Protein AF-A0A7S1WHV5-F1 (afdb_monomer_lite)

Secondary structure (DSSP, 8-state):
---GGG--HHHHHHHHHHTT--GGG-EEEEEE----HHHHHHHHHHHHHHHTT-SEEEEEE--SSS-TT--PPPPGGGPBTTBTT--HHHHHHHHHHHHHHHHTTSSSEEEES--

Foldseek 3Di:
DEELVNVCLLVVLVVVVVVVDPQQVDEAEYEDALQFAPVLLVSV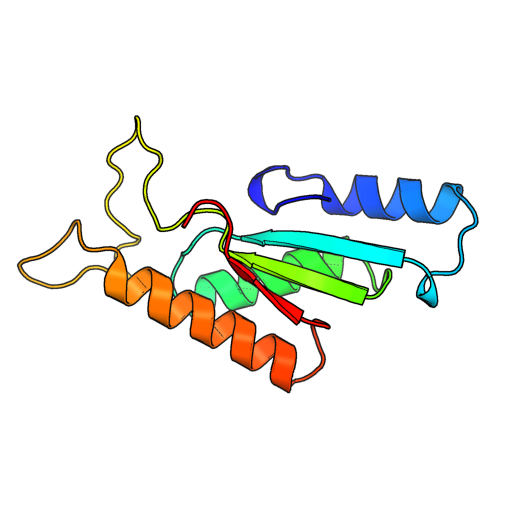VVSLVSNPPGHAYEYAHAELDDDPPDQDFHDPVQADVVGRNDSPSSNVRNVVNQVVCCVVVVHVYYYYHHD

pLDDT: mean 94.12, std 6.85, range [64.44, 98.81]

Organism: Alexandrium catenella (NCBI:txid2925)

InterPro domains:
  IPR023210 NADP-dependent oxidoreductase domain [PF00248] (1-115)
  IPR036812 NAD(P)-dependent oxidoreductase domain superfamily [G3DSA:3.20.20.100] (1-115)
  IPR036812 NAD(P)-dependent oxidoreductase domain superfamily [SSF51430] (1-115)

Sequence (115 aa):
DTAVNYRNHRAVAEACRSANVPPRELVITTKVWPYGQQAVFDAVVAALEELDGLGQVVVLLHWPGALPDQKPAPPAECRLEGRPNDWRRCRAESFLALLALRDAGAIAACGVSNF

Radius of gyration: 14.99 Å; chains: 1; bounding box: 33×23×44 Å

Structure (mmCIF, N/CA/C/O backbone):
data_AF-A0A7S1WHV5-F1
#
_entry.id   AF-A0A7S1WHV5-F1
#
loop_
_atom_site.group_PDB
_atom_site.id
_atom_site.type_symbol
_atom_site.label_atom_id
_atom_site.label_alt_id
_atom_site.label_comp_id
_atom_site.label_asym_id
_atom_site.label_entity_id
_atom_site.label_seq_id
_atom_site.pdbx_PDB_ins_code
_atom_site.Cartn_x
_atom_site.Cartn_y
_atom_site.Cartn_z
_atom_site.occupancy
_atom_site.B_iso_or_equiv
_atom_site.auth_seq_id
_atom_site.auth_comp_id
_atom_site.auth_asym_id
_atom_site.auth_atom_id
_atom_site.pdbx_PDB_model_num
ATOM 1 N N . ASP A 1 1 ? -12.569 1.115 2.633 1.00 96.81 1 ASP A N 1
ATOM 2 C CA . ASP A 1 1 ? -11.686 0.872 1.476 1.00 96.81 1 ASP A CA 1
ATOM 3 C C . ASP A 1 1 ? -11.071 2.201 1.039 1.00 96.81 1 ASP A C 1
ATOM 5 O O . ASP A 1 1 ? -11.785 3.195 1.013 1.00 96.81 1 ASP A O 1
ATOM 9 N N . THR A 1 2 ? -9.764 2.240 0.779 1.00 98.38 2 THR A N 1
ATOM 10 C CA . THR A 1 2 ? -9.012 3.424 0.320 1.00 98.38 2 THR A CA 1
ATOM 11 C C . THR A 1 2 ? -7.917 3.017 -0.693 1.00 98.38 2 THR A C 1
ATOM 13 O O . THR A 1 2 ? -7.864 1.864 -1.130 1.00 98.38 2 THR A O 1
ATOM 16 N N . ALA A 1 3 ? -7.075 3.948 -1.143 1.00 98.44 3 ALA A N 1
ATOM 17 C CA . ALA A 1 3 ? -5.921 3.727 -2.011 1.00 98.44 3 ALA A CA 1
ATOM 18 C C . ALA A 1 3 ? -4.914 4.875 -1.875 1.00 98.44 3 ALA A C 1
ATOM 20 O O . ALA A 1 3 ? -5.320 6.016 -1.675 1.00 98.44 3 ALA A O 1
ATOM 21 N N . VAL A 1 4 ? -3.614 4.609 -2.074 1.00 97.94 4 VAL A N 1
ATOM 22 C CA . VAL A 1 4 ? -2.542 5.638 -2.081 1.00 97.94 4 VAL A CA 1
ATOM 23 C C . VAL A 1 4 ? -2.912 6.808 -2.997 1.00 97.94 4 VAL A C 1
ATOM 25 O O . VAL A 1 4 ? -2.741 7.974 -2.652 1.00 97.94 4 VAL A O 1
ATOM 28 N N . ASN A 1 5 ? -3.523 6.506 -4.144 1.00 95.75 5 ASN A N 1
ATOM 29 C CA . ASN A 1 5 ? -3.907 7.522 -5.118 1.00 95.75 5 ASN A CA 1
ATOM 30 C C . ASN A 1 5 ? -5.091 8.409 -4.681 1.00 95.75 5 ASN A C 1
ATOM 32 O O . ASN A 1 5 ? -5.323 9.441 -5.300 1.00 95.75 5 ASN A O 1
ATOM 36 N N . TYR A 1 6 ? -5.843 8.027 -3.643 1.00 98.00 6 TYR A N 1
ATOM 37 C CA . TYR A 1 6 ? -6.960 8.823 -3.118 1.00 98.00 6 TYR A CA 1
ATOM 38 C C . TYR A 1 6 ? -6.496 9.913 -2.151 1.00 98.00 6 TYR A C 1
ATOM 40 O O . TYR A 1 6 ? -7.255 10.844 -1.896 1.00 98.00 6 TYR A O 1
ATOM 48 N N . ARG A 1 7 ? -5.258 9.815 -1.636 1.00 97.88 7 ARG A N 1
ATOM 49 C CA . ARG A 1 7 ? -4.632 10.814 -0.751 1.00 97.88 7 ARG A CA 1
ATOM 50 C C . ARG A 1 7 ? -5.502 11.168 0.461 1.00 97.88 7 ARG A C 1
ATOM 52 O O . ARG A 1 7 ? -5.640 12.336 0.813 1.00 97.88 7 ARG A O 1
ATOM 59 N N . ASN A 1 8 ? -6.142 10.162 1.058 1.00 98.25 8 ASN A N 1
ATOM 60 C CA . ASN A 1 8 ? -7.137 10.370 2.109 1.00 98.25 8 ASN A CA 1
ATOM 61 C C . ASN A 1 8 ? -7.006 9.420 3.312 1.00 98.25 8 ASN A C 1
ATOM 63 O O . ASN A 1 8 ? -7.931 9.371 4.121 1.00 98.25 8 ASN A O 1
ATOM 67 N N . HIS A 1 9 ? -5.894 8.693 3.483 1.00 98.44 9 HIS A N 1
ATOM 68 C CA . HIS A 1 9 ? -5.710 7.760 4.609 1.00 98.44 9 HIS A CA 1
ATOM 69 C C . HIS A 1 9 ? -5.871 8.437 5.966 1.00 98.44 9 HIS A C 1
ATOM 71 O O . HIS A 1 9 ? -6.589 7.909 6.807 1.00 98.44 9 HIS A O 1
ATOM 77 N N . ARG A 1 10 ? -5.311 9.643 6.143 1.00 98.31 10 ARG A N 1
ATOM 78 C CA . ARG A 1 10 ? -5.481 10.435 7.376 1.00 98.31 10 ARG A CA 1
ATOM 79 C C . ARG A 1 10 ? -6.951 10.741 7.678 1.00 98.31 10 ARG A C 1
ATOM 81 O O . ARG A 1 10 ? -7.391 10.576 8.811 1.00 98.31 10 ARG A O 1
ATOM 88 N N . ALA A 1 11 ? -7.720 11.133 6.660 1.00 98.00 11 ALA A N 1
ATOM 89 C CA . ALA A 1 11 ? -9.147 11.423 6.806 1.00 98.00 11 ALA A CA 1
ATOM 90 C C . ALA A 1 11 ? -9.960 10.153 7.116 1.00 98.00 11 ALA A C 1
ATOM 92 O O . ALA A 1 11 ? -10.873 10.182 7.937 1.00 98.00 11 ALA A O 1
ATOM 93 N N . VAL A 1 12 ? -9.605 9.020 6.498 1.00 96.94 12 VAL A N 1
ATOM 94 C CA . VAL A 1 12 ? -10.193 7.711 6.825 1.00 96.94 12 VAL A CA 1
ATOM 95 C C . VAL A 1 12 ? -9.883 7.328 8.274 1.00 96.94 12 VAL A C 1
ATOM 97 O O . VAL A 1 12 ? -10.788 6.906 8.991 1.00 96.94 12 VAL A O 1
ATOM 100 N N . ALA A 1 13 ? -8.640 7.512 8.728 1.00 95.94 13 ALA A N 1
ATOM 101 C CA . ALA A 1 13 ? -8.235 7.206 10.096 1.00 95.94 13 ALA A CA 1
ATOM 102 C C . ALA A 1 13 ? -9.004 8.052 11.123 1.00 95.94 13 ALA A C 1
ATOM 104 O O . ALA A 1 13 ? -9.520 7.518 12.106 1.00 95.94 13 ALA A O 1
ATOM 105 N N . GLU A 1 14 ? -9.139 9.355 10.873 1.00 95.62 14 GLU A N 1
ATOM 106 C CA . GLU A 1 14 ? -9.929 10.267 11.705 1.00 95.62 14 GLU A CA 1
ATOM 107 C C . GLU A 1 14 ? -11.406 9.851 11.776 1.00 95.62 14 GLU A C 1
ATOM 109 O O . GLU A 1 14 ? -11.964 9.736 12.870 1.00 95.62 14 GLU A O 1
ATOM 114 N N . ALA A 1 15 ? -12.023 9.539 10.632 1.00 95.12 15 ALA A N 1
ATOM 115 C CA . ALA A 1 15 ? -13.415 9.097 10.572 1.00 95.12 15 ALA A CA 1
ATOM 116 C C . ALA A 1 15 ? -13.649 7.769 11.313 1.00 95.12 15 ALA A C 1
ATOM 118 O O . ALA A 1 15 ? -14.648 7.603 12.010 1.00 95.12 15 ALA A O 1
ATOM 119 N N . CYS A 1 16 ? -12.726 6.813 11.208 1.00 94.00 16 CYS A N 1
ATOM 120 C CA . CYS A 1 16 ? -12.837 5.556 11.942 1.00 94.00 16 CYS A CA 1
ATOM 121 C C . CYS A 1 16 ? -12.713 5.749 13.460 1.00 94.00 16 CYS A C 1
ATOM 123 O O . CYS A 1 16 ? -13.406 5.068 14.215 1.00 94.00 16 CYS A O 1
ATOM 125 N N . ARG A 1 17 ? -11.871 6.682 13.922 1.00 92.38 17 ARG A N 1
ATOM 126 C CA . ARG A 1 17 ? -11.737 6.991 15.356 1.00 92.38 17 ARG A CA 1
ATOM 127 C C . ARG A 1 17 ? -12.977 7.671 15.919 1.00 92.38 17 ARG A C 1
ATOM 129 O O . ARG A 1 17 ? -13.395 7.340 17.025 1.00 92.38 17 ARG A O 1
ATOM 136 N N . SER A 1 18 ? -13.590 8.579 15.162 1.00 94.69 18 SER A N 1
ATOM 137 C CA . SER A 1 18 ? -14.819 9.252 15.596 1.00 94.69 18 SER A CA 1
ATOM 138 C C . SER A 1 18 ? -16.032 8.315 15.634 1.00 94.69 18 SER A C 1
ATOM 140 O O . SER A 1 18 ? -16.951 8.542 16.418 1.00 94.69 18 SER A O 1
ATOM 142 N N . ALA A 1 19 ? -16.013 7.222 14.863 1.00 91.88 19 ALA A N 1
ATOM 143 C CA . ALA A 1 19 ? -17.067 6.208 14.852 1.00 91.88 19 ALA A CA 1
ATOM 144 C C . ALA A 1 19 ? -17.117 5.314 16.113 1.00 91.88 19 ALA A C 1
ATOM 146 O O . ALA A 1 19 ? -18.040 4.513 16.244 1.00 91.88 19 ALA A O 1
ATOM 147 N N . ASN A 1 20 ? -16.157 5.439 17.041 1.00 85.00 20 ASN A N 1
ATOM 148 C CA . ASN A 1 20 ? -16.092 4.692 18.307 1.00 85.00 20 ASN A CA 1
ATOM 149 C C . ASN A 1 20 ? -16.133 3.152 18.152 1.00 85.00 20 ASN A C 1
ATOM 151 O O . ASN A 1 20 ? -16.653 2.441 19.013 1.00 85.00 20 ASN A O 1
ATOM 155 N N . VAL A 1 21 ? -15.579 2.631 17.051 1.00 89.69 21 VAL A N 1
ATOM 156 C CA . VAL A 1 21 ? -15.413 1.189 16.806 1.00 89.69 21 VAL A CA 1
ATOM 157 C C . VAL A 1 21 ? -14.016 0.754 17.269 1.00 89.69 21 VAL A C 1
ATOM 159 O O . VAL A 1 21 ? -13.036 1.421 16.924 1.00 89.69 21 VAL A O 1
ATOM 162 N N . PRO A 1 22 ? -13.870 -0.357 18.021 1.00 91.50 22 PRO A N 1
ATOM 163 C CA . PRO A 1 22 ? -12.558 -0.856 18.422 1.00 91.50 22 PRO A CA 1
ATOM 164 C C . PRO A 1 22 ? -11.657 -1.133 17.203 1.00 91.50 22 PRO A C 1
ATOM 166 O O . PRO A 1 22 ? -12.090 -1.839 16.293 1.00 91.50 22 PRO A O 1
ATOM 169 N N . PRO A 1 23 ? -10.382 -0.691 17.185 1.00 90.38 23 PRO A N 1
ATOM 170 C CA . PRO A 1 23 ? -9.492 -0.905 16.040 1.00 90.38 23 PRO A CA 1
ATOM 171 C C . PRO A 1 23 ? -9.389 -2.368 15.599 1.00 90.38 23 PRO A C 1
ATOM 173 O O . PRO A 1 23 ? -9.402 -2.651 14.410 1.00 90.38 23 PRO A O 1
ATOM 176 N N . ARG A 1 24 ? -9.376 -3.317 16.544 1.00 91.00 24 ARG A N 1
ATOM 177 C CA . ARG A 1 24 ? -9.319 -4.766 16.262 1.00 91.00 24 ARG A CA 1
ATOM 178 C C . ARG A 1 24 ? -10.514 -5.315 15.467 1.00 91.00 24 ARG A C 1
ATOM 180 O O . ARG A 1 24 ? -10.440 -6.439 14.987 1.00 91.00 24 ARG A O 1
ATOM 187 N N . GLU A 1 25 ? -11.610 -4.566 15.380 1.00 94.62 25 GLU A N 1
ATOM 188 C CA . GLU A 1 25 ? -12.823 -4.930 14.634 1.00 94.62 25 GLU A CA 1
ATOM 189 C C . GLU A 1 25 ? -12.846 -4.298 13.234 1.00 94.62 25 GLU A C 1
ATOM 191 O O . GLU A 1 25 ? -13.738 -4.576 12.436 1.00 94.62 25 GLU A O 1
ATOM 196 N N . LEU A 1 26 ? -11.850 -3.465 12.912 1.00 96.31 26 LEU A N 1
ATOM 197 C CA . LEU A 1 26 ? -11.715 -2.819 11.616 1.00 96.31 26 LEU A CA 1
ATOM 198 C C . LEU A 1 26 ? -10.784 -3.616 10.703 1.00 96.31 26 LEU A C 1
ATOM 200 O O . LEU A 1 26 ? -9.659 -3.962 11.068 1.00 96.31 26 LEU A O 1
ATOM 204 N N . VAL A 1 27 ? -11.236 -3.811 9.466 1.00 97.81 27 VAL A N 1
ATOM 205 C CA . VAL A 1 27 ? -10.401 -4.250 8.347 1.00 97.81 27 VAL A CA 1
ATOM 206 C C . VAL A 1 27 ? -10.319 -3.105 7.346 1.00 97.81 27 VAL A C 1
ATOM 208 O O . VAL A 1 27 ? -11.334 -2.654 6.812 1.00 97.81 27 VAL A O 1
ATOM 211 N N . ILE A 1 28 ? -9.106 -2.629 7.078 1.00 98.00 28 ILE A N 1
ATOM 212 C CA . ILE A 1 28 ? -8.856 -1.523 6.155 1.00 98.00 28 ILE A CA 1
ATOM 213 C C . ILE A 1 28 ? -8.163 -2.065 4.919 1.00 98.00 28 ILE A C 1
ATOM 215 O O . ILE A 1 28 ? -7.023 -2.510 4.962 1.00 98.00 28 ILE A O 1
ATOM 219 N N . THR A 1 29 ? -8.847 -2.001 3.782 1.00 98.62 29 THR A N 1
ATOM 220 C CA . THR A 1 29 ? -8.220 -2.265 2.485 1.00 98.62 29 THR A CA 1
ATOM 221 C C . THR A 1 29 ? -7.651 -0.968 1.916 1.00 98.62 29 THR A C 1
ATOM 223 O O . THR A 1 29 ? -8.382 0.017 1.791 1.00 98.62 29 THR A O 1
ATOM 226 N N . THR A 1 30 ? -6.366 -0.971 1.563 1.00 98.75 30 THR A N 1
ATOM 227 C CA . THR A 1 30 ? -5.702 0.070 0.768 1.00 98.75 30 THR A CA 1
ATOM 228 C C . THR A 1 30 ? -5.115 -0.540 -0.505 1.00 98.75 30 THR A C 1
ATOM 230 O O . THR A 1 30 ? -4.996 -1.758 -0.644 1.00 98.75 30 THR A O 1
ATOM 233 N N . LYS A 1 31 ? -4.764 0.304 -1.473 1.00 98.69 31 LYS A N 1
ATOM 234 C CA . LYS A 1 31 ? -4.250 -0.123 -2.776 1.00 98.69 31 LYS A CA 1
ATOM 235 C C . LYS A 1 31 ? -3.066 0.724 -3.193 1.00 98.69 31 LYS A C 1
ATOM 237 O O . LYS A 1 31 ? -3.071 1.941 -2.996 1.00 98.69 31 LYS A O 1
ATOM 242 N N . VAL A 1 32 ? -2.101 0.084 -3.834 1.00 98.19 32 VAL A N 1
ATOM 243 C CA . VAL A 1 32 ? -0.884 0.704 -4.356 1.00 98.19 32 VAL A CA 1
ATOM 244 C C . VAL A 1 32 ? -0.699 0.307 -5.814 1.00 98.19 32 VAL A C 1
ATOM 246 O O . VAL A 1 32 ? -1.106 -0.772 -6.240 1.00 98.19 32 VAL A O 1
ATOM 249 N N . TRP A 1 33 ? -0.143 1.205 -6.612 1.00 95.81 33 TRP A N 1
ATOM 250 C CA . TRP A 1 33 ? 0.192 0.911 -8.001 1.00 95.81 33 TRP A CA 1
ATOM 251 C C . TRP A 1 33 ? 1.481 0.078 -8.087 1.00 95.81 33 TRP A C 1
ATOM 253 O O . TRP A 1 33 ? 2.335 0.211 -7.213 1.00 95.81 33 TRP A O 1
ATOM 263 N N . PRO A 1 34 ? 1.656 -0.776 -9.113 1.00 95.12 34 PRO A N 1
ATOM 264 C CA . PRO A 1 34 ? 2.927 -1.451 -9.348 1.00 95.12 34 PRO A CA 1
ATOM 265 C C . PRO A 1 34 ? 4.008 -0.431 -9.726 1.00 95.12 34 PRO A C 1
ATOM 267 O O . PRO A 1 34 ? 4.053 0.036 -10.863 1.00 95.12 34 PRO A O 1
ATOM 270 N N . TYR A 1 35 ? 4.860 -0.078 -8.763 1.00 94.00 35 TYR A N 1
ATOM 271 C CA . TYR A 1 35 ? 5.969 0.864 -8.938 1.00 94.00 35 TYR A CA 1
ATOM 272 C C . TYR A 1 35 ? 7.360 0.219 -8.831 1.00 94.00 35 TYR A C 1
ATOM 274 O O . TYR A 1 35 ? 8.353 0.925 -8.782 1.00 94.00 35 TYR A O 1
ATOM 282 N N . GLY A 1 36 ? 7.450 -1.111 -8.807 1.00 95.38 36 GLY A N 1
ATOM 283 C CA . GLY A 1 36 ? 8.672 -1.829 -8.432 1.00 95.38 36 GLY A CA 1
ATOM 284 C C . GLY A 1 36 ? 8.724 -2.131 -6.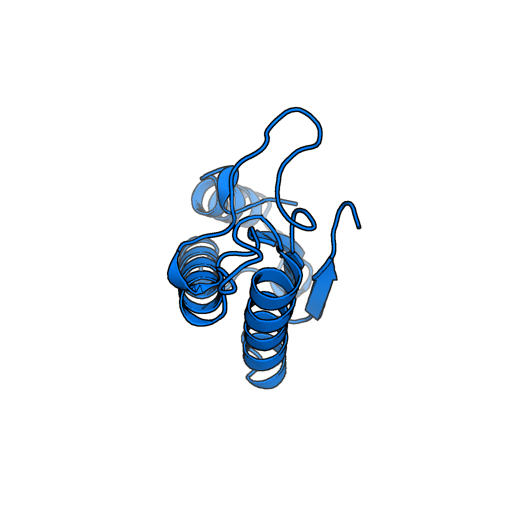936 1.00 95.38 36 GLY A C 1
ATOM 285 O O . GLY A 1 36 ? 7.752 -1.889 -6.218 1.00 95.38 36 GLY A O 1
ATOM 286 N N . GLN A 1 37 ? 9.824 -2.723 -6.469 1.00 96.62 37 GLN A N 1
ATOM 287 C CA . GLN A 1 37 ? 9.927 -3.236 -5.098 1.00 96.62 37 GLN A CA 1
ATOM 288 C C . GLN A 1 37 ? 10.046 -2.113 -4.058 1.00 96.62 37 GLN A C 1
ATOM 290 O O . GLN A 1 37 ? 9.182 -1.994 -3.191 1.00 96.62 37 GLN A O 1
ATOM 295 N N . GLN A 1 38 ? 11.089 -1.280 -4.154 1.00 97.19 38 GLN A N 1
ATOM 296 C CA . GLN A 1 38 ? 11.369 -0.243 -3.153 1.00 97.19 38 GLN A CA 1
ATOM 297 C C . GLN A 1 38 ? 10.255 0.807 -3.101 1.00 97.19 38 GLN A C 1
ATOM 299 O O . GLN A 1 38 ? 9.723 1.088 -2.034 1.00 97.19 38 GLN A O 1
ATOM 304 N N . ALA A 1 39 ? 9.822 1.311 -4.258 1.00 97.00 39 ALA A N 1
ATOM 305 C CA . ALA A 1 39 ? 8.773 2.324 -4.317 1.00 97.00 39 ALA A CA 1
ATOM 306 C C . ALA A 1 39 ? 7.429 1.832 -3.750 1.00 97.00 39 ALA A C 1
ATOM 308 O O . ALA A 1 39 ? 6.698 2.607 -3.135 1.00 97.00 39 ALA A O 1
ATOM 309 N N . VAL A 1 40 ? 7.087 0.547 -3.925 1.00 98.19 40 VAL A N 1
ATOM 310 C CA . VAL A 1 40 ? 5.884 -0.025 -3.299 1.00 98.19 40 VAL A CA 1
ATOM 311 C C . VAL A 1 40 ? 6.067 -0.215 -1.803 1.00 98.19 40 VAL A C 1
ATOM 313 O O . VAL A 1 40 ? 5.132 0.070 -1.060 1.00 98.19 40 VAL A O 1
ATOM 316 N N . PHE A 1 41 ? 7.244 -0.653 -1.356 1.00 98.56 41 PHE A N 1
ATOM 317 C CA . PHE A 1 41 ? 7.551 -0.733 0.069 1.00 98.56 41 PHE A CA 1
ATOM 318 C C . PHE A 1 41 ? 7.339 0.628 0.746 1.00 98.56 41 PHE A C 1
ATOM 320 O O . PHE A 1 41 ? 6.523 0.733 1.662 1.00 98.56 41 PHE A O 1
ATOM 327 N N . ASP A 1 42 ? 7.972 1.679 0.222 1.00 98.44 42 ASP A N 1
ATOM 328 C CA . ASP A 1 42 ? 7.897 3.035 0.773 1.00 98.44 42 ASP A CA 1
ATOM 329 C C . ASP A 1 42 ? 6.462 3.580 0.748 1.00 98.44 42 ASP A C 1
ATOM 331 O O . ASP A 1 42 ? 5.977 4.129 1.737 1.00 98.44 42 ASP A O 1
ATOM 335 N N . ALA A 1 43 ? 5.740 3.381 -0.361 1.00 98.38 43 ALA A N 1
ATOM 336 C CA . ALA A 1 43 ? 4.358 3.838 -0.494 1.00 98.38 43 ALA A CA 1
ATOM 337 C C . ALA A 1 43 ? 3.403 3.144 0.489 1.00 98.38 43 ALA A C 1
ATOM 339 O O . ALA A 1 43 ? 2.460 3.769 0.977 1.00 98.38 43 ALA A O 1
ATOM 340 N N . VAL A 1 44 ? 3.617 1.856 0.776 1.00 98.62 44 VAL A N 1
ATOM 341 C CA . VAL A 1 44 ? 2.802 1.138 1.760 1.00 98.62 44 VAL A CA 1
ATOM 342 C C . VAL A 1 44 ? 3.162 1.570 3.175 1.00 98.62 44 VAL A C 1
ATOM 344 O O . VAL A 1 44 ? 2.245 1.820 3.949 1.00 98.62 44 VAL A O 1
ATOM 347 N N . VAL A 1 45 ? 4.447 1.722 3.507 1.00 98.56 45 VAL A N 1
ATOM 348 C CA . VAL A 1 45 ? 4.874 2.227 4.824 1.00 98.56 45 VAL A CA 1
ATOM 349 C C . VAL A 1 45 ? 4.265 3.602 5.097 1.00 98.56 45 VAL A C 1
ATOM 351 O O . VAL A 1 45 ? 3.614 3.773 6.124 1.00 98.56 45 VAL A O 1
ATOM 354 N N . ALA A 1 46 ? 4.348 4.532 4.143 1.00 98.69 46 ALA A N 1
ATOM 355 C CA . ALA A 1 46 ? 3.722 5.847 4.273 1.00 98.69 46 ALA A CA 1
ATOM 356 C C . ALA A 1 46 ? 2.197 5.752 4.476 1.00 98.69 46 ALA A C 1
ATOM 358 O O . ALA A 1 46 ? 1.633 6.435 5.328 1.00 98.69 46 ALA A O 1
ATOM 359 N N . ALA A 1 47 ? 1.509 4.867 3.745 1.00 98.56 47 ALA A N 1
ATOM 360 C CA . ALA A 1 47 ? 0.073 4.657 3.934 1.00 98.56 47 ALA A CA 1
ATOM 361 C C . ALA A 1 47 ? -0.265 4.082 5.323 1.00 98.56 47 ALA A C 1
ATOM 363 O O . ALA A 1 47 ? -1.293 4.441 5.895 1.00 98.56 47 ALA A O 1
ATOM 364 N N . LEU A 1 48 ? 0.576 3.199 5.872 1.00 98.44 48 LEU A N 1
ATOM 365 C CA . LEU A 1 48 ? 0.412 2.659 7.225 1.00 98.44 48 LEU A CA 1
ATOM 366 C C . LEU A 1 48 ? 0.640 3.731 8.295 1.00 98.44 48 LEU A C 1
ATOM 368 O O . LEU A 1 48 ? -0.126 3.790 9.255 1.00 98.44 48 LEU A O 1
ATOM 372 N N . GLU A 1 49 ? 1.634 4.602 8.114 1.00 98.44 49 GLU A N 1
ATOM 373 C CA . GLU A 1 49 ? 1.869 5.759 8.986 1.00 98.44 49 GLU A CA 1
ATOM 374 C C . GLU A 1 49 ? 0.676 6.722 8.978 1.00 98.44 49 GLU A C 1
ATOM 376 O O . GLU A 1 49 ? 0.265 7.210 10.027 1.00 98.44 49 GLU A O 1
ATOM 381 N N . GLU A 1 50 ? 0.065 6.969 7.816 1.00 98.44 50 GLU A N 1
ATOM 382 C CA . GLU A 1 50 ? -1.128 7.816 7.716 1.00 98.44 50 GLU A CA 1
ATOM 383 C C . GLU A 1 50 ? -2.389 7.178 8.316 1.00 98.44 50 GLU A C 1
ATOM 385 O O . GLU A 1 50 ? -3.277 7.902 8.774 1.00 98.44 50 GLU A O 1
ATOM 390 N N . LEU A 1 51 ? -2.478 5.844 8.313 1.00 97.56 51 LEU A N 1
ATOM 391 C CA . LEU A 1 51 ? -3.530 5.092 9.005 1.00 97.56 51 LEU A CA 1
ATOM 392 C C . LEU A 1 51 ? -3.286 4.990 10.516 1.00 97.56 51 LEU A C 1
ATOM 394 O O . LEU A 1 51 ? -4.230 4.720 11.255 1.00 97.56 51 LEU A O 1
ATOM 398 N N . ASP A 1 52 ? -2.048 5.217 10.961 1.00 94.81 52 ASP A N 1
ATOM 399 C CA . ASP A 1 52 ? -1.655 5.404 12.358 1.00 94.81 52 ASP A CA 1
ATOM 400 C C . ASP A 1 52 ? -2.183 4.287 13.286 1.00 94.81 52 ASP A C 1
ATOM 402 O O . ASP A 1 52 ? -2.964 4.498 14.221 1.00 94.81 52 ASP A O 1
ATOM 406 N N . GLY A 1 53 ? -1.789 3.049 12.955 1.00 91.69 53 GLY A N 1
ATOM 407 C CA . GLY A 1 53 ? -2.042 1.844 13.759 1.00 91.69 53 GLY A CA 1
ATOM 408 C C . GLY A 1 53 ? -3.481 1.315 13.727 1.00 91.69 53 GLY A C 1
ATOM 409 O O . GLY A 1 53 ? -3.864 0.503 14.572 1.00 91.69 53 GLY A O 1
ATOM 410 N N . LEU A 1 54 ? -4.302 1.781 12.786 1.00 93.06 54 LEU A N 1
ATOM 411 C CA . LEU A 1 54 ? -5.717 1.443 12.733 1.00 93.06 54 LEU A CA 1
ATOM 412 C C . LEU A 1 54 ? -5.990 0.103 12.025 1.00 93.06 54 LEU A C 1
ATOM 414 O O . LEU A 1 54 ? -5.784 -0.038 10.822 1.00 93.06 54 LEU A O 1
ATOM 418 N N . GLY A 1 55 ? -6.575 -0.838 12.767 1.00 94.44 55 GLY A N 1
ATOM 419 C CA . GLY A 1 55 ? -7.159 -2.069 12.232 1.00 94.44 55 GLY A CA 1
ATOM 420 C C . GLY A 1 55 ? -6.195 -3.035 11.553 1.00 94.44 55 GLY A C 1
ATOM 421 O O . GLY A 1 55 ? -4.977 -2.876 11.561 1.00 94.44 55 GLY A O 1
ATOM 422 N N . GLN A 1 56 ? -6.764 -4.093 10.983 1.00 97.56 56 GLN A N 1
ATOM 423 C CA . GLN A 1 56 ? -6.031 -5.031 10.140 1.00 97.56 56 GLN A CA 1
ATOM 424 C C . GLN A 1 56 ? -5.962 -4.480 8.717 1.00 97.56 56 GLN A C 1
ATOM 426 O O . GLN A 1 56 ? -6.996 -4.274 8.076 1.00 97.56 56 GLN A O 1
ATOM 431 N N . VAL A 1 57 ? -4.752 -4.249 8.207 1.00 98.50 57 VAL A N 1
ATOM 432 C CA . VAL A 1 57 ? -4.562 -3.642 6.883 1.00 98.50 57 VAL A CA 1
ATOM 433 C C . VAL A 1 57 ? -4.365 -4.716 5.813 1.00 98.50 57 VAL A C 1
ATOM 435 O O . VAL A 1 57 ? -3.485 -5.567 5.926 1.00 98.50 57 VAL A O 1
ATOM 438 N N . VAL A 1 58 ? -5.171 -4.660 4.754 1.00 98.75 58 VAL A N 1
ATOM 439 C CA . VAL A 1 58 ? -5.024 -5.460 3.529 1.00 98.75 58 VAL A CA 1
ATOM 440 C C . VAL A 1 58 ? -4.530 -4.553 2.406 1.00 98.75 58 VAL A C 1
ATOM 442 O O . VAL A 1 58 ? -5.114 -3.494 2.173 1.00 98.75 58 VAL A O 1
ATOM 445 N N . VAL A 1 59 ? -3.484 -4.961 1.684 1.00 98.81 59 VAL A N 1
ATOM 446 C CA . VAL A 1 59 ? -2.917 -4.162 0.582 1.00 98.81 59 VAL A CA 1
ATOM 447 C C . VAL A 1 59 ? -3.059 -4.870 -0.758 1.00 98.81 59 VAL A C 1
ATOM 449 O O . VAL A 1 59 ? -2.586 -5.991 -0.934 1.00 98.81 59 VAL A O 1
ATOM 452 N N . LEU A 1 60 ? -3.665 -4.200 -1.736 1.00 98.81 60 LEU A N 1
ATOM 453 C CA . LEU A 1 60 ? -3.820 -4.731 -3.091 1.00 98.81 60 LEU A CA 1
ATOM 454 C C . LEU A 1 60 ? -2.941 -3.979 -4.096 1.00 98.81 60 LEU A C 1
ATOM 456 O O . LEU A 1 60 ? -2.846 -2.750 -4.041 1.00 98.81 60 LEU A O 1
ATOM 460 N N . LEU A 1 61 ? -2.378 -4.686 -5.081 1.00 98.00 61 LEU A N 1
ATOM 461 C CA . LEU A 1 61 ? -1.954 -4.027 -6.320 1.00 98.00 61 LEU A CA 1
ATOM 462 C C . LEU A 1 61 ? -3.199 -3.529 -7.056 1.00 98.00 61 LEU A C 1
ATOM 464 O O . LEU A 1 61 ? -4.052 -4.324 -7.437 1.00 98.00 61 LEU A O 1
ATOM 468 N N . HIS A 1 62 ? -3.319 -2.213 -7.223 1.00 97.06 62 HIS A N 1
ATOM 469 C CA . HIS A 1 62 ? -4.552 -1.561 -7.670 1.00 97.06 62 HIS A CA 1
ATOM 470 C C . HIS A 1 62 ? -4.914 -1.914 -9.121 1.00 97.06 62 HIS A C 1
ATOM 472 O O . HIS A 1 62 ? -6.090 -2.036 -9.445 1.00 97.06 62 HIS A O 1
ATOM 478 N N . TRP A 1 63 ? -3.907 -2.063 -9.980 1.00 95.25 63 TRP A N 1
ATOM 479 C CA . TRP A 1 63 ? -4.041 -2.379 -11.401 1.00 95.25 63 TRP A CA 1
ATOM 480 C C . TRP A 1 63 ? -2.838 -3.219 -11.855 1.00 95.25 63 TRP A C 1
ATOM 482 O O . TRP A 1 63 ? -1.781 -3.164 -11.218 1.00 95.25 63 TRP A O 1
ATOM 492 N N . PRO A 1 64 ? -2.939 -3.965 -12.969 1.00 92.56 64 PRO A N 1
ATOM 493 C CA . PRO A 1 64 ? -1.834 -4.761 -13.503 1.00 92.56 64 PRO A CA 1
ATOM 494 C C . PRO A 1 64 ? -0.706 -3.915 -14.124 1.00 92.56 64 PRO A C 1
ATOM 496 O O . PRO A 1 64 ? 0.295 -4.449 -14.598 1.00 92.56 64 PRO A O 1
ATOM 499 N N . GLY A 1 65 ? -0.840 -2.602 -14.168 1.00 90.44 65 GLY A N 1
ATOM 500 C CA . GLY A 1 65 ? -0.038 -1.705 -14.985 1.00 90.44 65 GLY A CA 1
ATOM 501 C C . GLY A 1 65 ? -0.988 -0.689 -15.588 1.00 90.44 65 GLY A C 1
ATOM 502 O O . GLY A 1 65 ? -2.060 -0.496 -15.034 1.00 90.44 65 GLY A O 1
ATOM 503 N N . ALA A 1 66 ? -0.604 -0.051 -16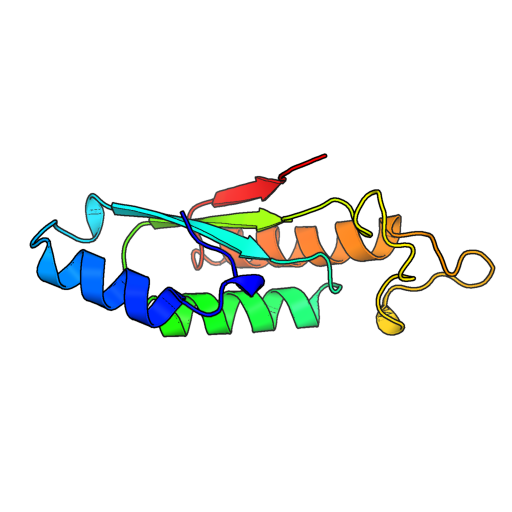.688 1.00 81.50 66 ALA A N 1
ATOM 504 C CA . ALA A 1 66 ? -1.355 1.020 -17.344 1.00 81.50 66 ALA A CA 1
ATOM 505 C C . ALA A 1 66 ? -2.896 0.858 -17.359 1.00 81.50 66 ALA A C 1
ATOM 507 O O . ALA A 1 66 ? -3.414 -0.234 -17.602 1.00 81.50 66 ALA A O 1
ATOM 508 N N . LEU A 1 67 ? -3.616 1.967 -17.132 1.00 77.75 67 LEU A N 1
ATOM 509 C CA . LEU A 1 67 ? -5.076 2.013 -17.276 1.00 77.75 67 LEU A CA 1
ATOM 510 C C . LEU A 1 67 ? -5.483 1.682 -18.724 1.00 77.75 67 LEU A C 1
ATOM 512 O O . LEU A 1 67 ? -4.716 1.975 -19.634 1.00 77.75 67 LEU A O 1
ATOM 516 N N . PRO A 1 68 ? -6.673 1.113 -18.980 1.00 64.69 68 PRO A N 1
ATOM 517 C CA . PRO A 1 68 ? -7.074 0.686 -20.327 1.00 64.69 68 PRO A CA 1
ATOM 518 C C . PRO A 1 68 ? -6.991 1.779 -21.410 1.00 64.69 68 PRO A C 1
ATOM 520 O O . PRO A 1 68 ? -6.730 1.484 -22.576 1.00 64.69 68 PRO A O 1
ATOM 523 N N . ASP A 1 69 ? -7.200 3.037 -21.025 1.00 72.06 69 ASP A N 1
ATOM 524 C CA . ASP A 1 69 ? -7.189 4.233 -21.872 1.00 72.06 69 ASP A CA 1
ATOM 525 C C . ASP A 1 69 ? -5.854 4.997 -21.851 1.00 72.06 69 ASP A C 1
ATOM 527 O O . ASP A 1 69 ? -5.620 5.873 -22.685 1.00 72.06 69 ASP A O 1
ATOM 531 N N . GLN A 1 70 ? -4.944 4.645 -20.942 1.00 66.00 70 GLN A N 1
ATOM 532 C CA . GLN A 1 70 ? -3.633 5.267 -20.819 1.00 66.00 70 GLN A CA 1
ATOM 533 C C . GLN A 1 70 ? -2.553 4.265 -21.234 1.00 66.00 70 GLN A C 1
ATOM 535 O O . GLN A 1 70 ? -2.598 3.097 -20.886 1.00 66.00 70 GLN A O 1
ATOM 540 N N . LYS A 1 71 ? -1.522 4.699 -21.964 1.00 64.44 71 LYS A N 1
ATOM 541 C CA . LYS A 1 71 ? -0.367 3.835 -22.286 1.00 64.44 71 LYS A CA 1
ATOM 542 C C . LYS A 1 71 ? 0.933 4.308 -21.626 1.00 64.44 71 LYS A C 1
ATOM 544 O O . LYS A 1 71 ? 1.928 4.455 -22.338 1.00 64.44 71 LYS A O 1
ATOM 549 N N . PRO A 1 72 ? 0.984 4.588 -20.308 1.00 78.00 72 PRO A N 1
ATOM 550 C CA . PRO A 1 72 ? 2.262 4.841 -19.673 1.00 78.00 72 PRO A CA 1
ATOM 551 C C . PRO A 1 72 ? 3.118 3.574 -19.732 1.00 78.00 72 PRO A C 1
ATOM 553 O O . PRO A 1 72 ? 2.652 2.458 -19.479 1.00 78.00 72 PRO A O 1
ATOM 556 N N . ALA A 1 73 ? 4.393 3.760 -20.061 1.00 85.06 73 ALA A N 1
ATOM 557 C CA . ALA A 1 73 ? 5.403 2.751 -19.790 1.00 85.06 73 ALA A CA 1
ATOM 558 C C . ALA A 1 73 ? 5.538 2.568 -18.263 1.00 85.06 73 ALA A C 1
ATOM 560 O O . ALA A 1 73 ? 5.328 3.536 -17.523 1.00 85.06 73 ALA A O 1
ATOM 561 N N . PRO A 1 74 ? 5.931 1.378 -17.777 1.00 90.75 74 PRO A N 1
ATOM 562 C CA . PRO A 1 74 ? 6.308 1.193 -16.380 1.00 90.75 74 PRO A CA 1
ATOM 563 C C . PRO A 1 74 ? 7.406 2.185 -15.945 1.00 90.75 74 PRO A C 1
ATOM 565 O O . PRO A 1 74 ? 8.114 2.750 -16.802 1.00 90.75 74 PRO A O 1
ATOM 568 N N . PRO A 1 75 ? 7.580 2.392 -14.624 1.00 91.19 75 PRO A N 1
ATOM 569 C CA . PRO A 1 75 ? 8.707 3.140 -14.073 1.00 91.19 75 PRO A CA 1
ATOM 570 C C . PRO A 1 75 ? 10.035 2.677 -14.668 1.00 91.19 75 PRO A C 1
ATOM 572 O O . PRO A 1 75 ? 10.207 1.494 -14.973 1.00 91.19 75 PRO A O 1
ATOM 575 N N . ALA A 1 76 ? 10.964 3.615 -14.859 1.00 90.69 76 ALA A N 1
ATOM 576 C CA . ALA A 1 76 ? 12.219 3.352 -15.561 1.00 90.69 76 ALA A CA 1
ATOM 577 C C . ALA A 1 76 ? 13.015 2.202 -14.925 1.00 90.69 76 ALA A C 1
ATOM 579 O O . ALA A 1 76 ? 13.533 1.359 -15.653 1.00 90.69 76 ALA A O 1
ATOM 580 N N . GLU A 1 77 ? 13.022 2.114 -13.592 1.00 88.69 77 GLU A N 1
ATOM 581 C CA . GLU A 1 77 ? 13.675 1.043 -12.826 1.00 88.69 77 GLU A CA 1
ATOM 582 C C . GLU A 1 77 ? 13.167 -0.370 -13.155 1.00 88.69 77 GLU A C 1
ATOM 584 O O . GLU A 1 77 ? 13.906 -1.347 -13.043 1.00 88.69 77 GLU A O 1
ATOM 589 N N . CYS A 1 78 ? 11.919 -0.480 -13.611 1.00 90.38 78 CYS A N 1
ATOM 590 C CA . CYS A 1 78 ? 11.269 -1.748 -13.911 1.00 90.38 78 CYS A CA 1
ATOM 591 C C . CYS A 1 78 ? 11.239 -2.075 -15.410 1.00 90.38 78 CYS A C 1
ATOM 593 O O . CYS A 1 78 ? 10.754 -3.147 -15.785 1.00 90.38 78 CYS A O 1
ATOM 595 N N . ARG A 1 79 ? 11.707 -1.170 -16.283 1.00 91.25 79 ARG A N 1
ATOM 596 C CA . ARG A 1 79 ? 11.696 -1.389 -17.737 1.00 91.25 79 ARG A CA 1
ATOM 597 C C . ARG A 1 79 ? 12.672 -2.494 -18.120 1.00 91.25 79 ARG A C 1
ATOM 599 O O . ARG A 1 79 ? 13.755 -2.627 -17.555 1.00 91.25 79 ARG A O 1
ATOM 606 N N . LEU A 1 80 ? 12.279 -3.279 -19.117 1.00 87.38 80 LEU A N 1
ATOM 607 C CA . LEU A 1 80 ? 13.128 -4.296 -19.721 1.00 87.38 80 LEU A CA 1
ATOM 608 C C . LEU A 1 80 ? 13.713 -3.763 -21.028 1.00 87.38 80 LEU A C 1
ATOM 610 O O . LEU A 1 80 ? 12.993 -3.185 -21.848 1.00 87.38 80 LEU A O 1
ATOM 614 N N . GLU A 1 81 ? 15.009 -3.988 -21.235 1.00 88.06 81 GLU A N 1
ATOM 615 C CA . GLU A 1 81 ? 15.670 -3.679 -22.501 1.00 88.06 81 GLU A CA 1
ATOM 616 C C . GLU A 1 81 ? 14.970 -4.415 -23.655 1.00 88.06 81 GLU A C 1
ATOM 618 O O . GLU A 1 81 ? 14.558 -5.571 -23.526 1.00 88.06 81 GLU A O 1
ATOM 623 N N . GLY A 1 82 ? 14.723 -3.704 -24.756 1.00 90.19 82 GLY A N 1
ATOM 624 C CA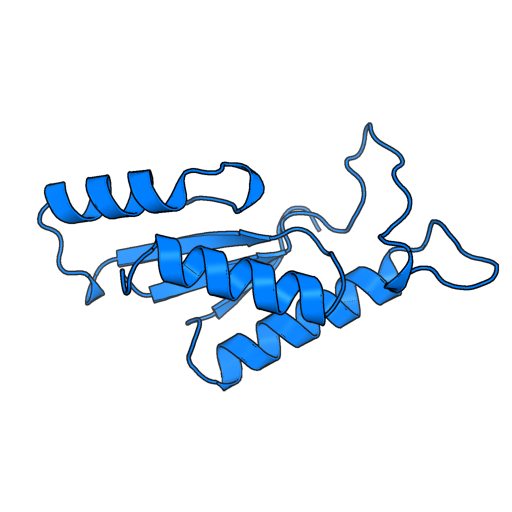 . GLY A 1 82 ? 13.946 -4.216 -25.891 1.00 90.19 82 GLY A CA 1
ATOM 625 C C . GLY A 1 82 ? 12.444 -4.417 -25.628 1.00 90.19 82 GLY A C 1
ATOM 626 O O . GLY A 1 82 ? 11.705 -4.712 -26.565 1.00 90.19 82 GLY A O 1
ATOM 627 N N . ARG A 1 83 ? 11.953 -4.235 -24.391 1.00 87.88 83 ARG A N 1
ATOM 628 C CA . ARG A 1 83 ? 10.528 -4.345 -24.014 1.00 87.88 83 ARG A CA 1
ATOM 629 C C . ARG A 1 83 ? 10.101 -3.242 -23.027 1.00 87.88 83 ARG A C 1
ATOM 631 O O . ARG A 1 83 ? 9.636 -3.539 -21.925 1.00 87.88 83 ARG A O 1
ATOM 638 N N . PRO A 1 84 ? 10.196 -1.955 -23.408 1.00 85.00 84 PRO A N 1
ATOM 639 C CA . PRO A 1 84 ? 9.989 -0.833 -22.487 1.00 85.00 84 PRO A CA 1
ATOM 640 C C . PRO A 1 84 ? 8.552 -0.687 -21.967 1.00 85.00 84 PRO A C 1
ATOM 642 O O . PRO A 1 84 ? 8.356 0.007 -20.979 1.00 85.00 84 PRO A O 1
ATOM 645 N N . ASN A 1 85 ? 7.565 -1.336 -22.598 1.00 88.62 85 ASN A N 1
ATOM 646 C CA . ASN A 1 85 ? 6.154 -1.315 -22.189 1.00 88.62 85 ASN A CA 1
ATOM 647 C C . ASN A 1 85 ? 5.726 -2.573 -21.406 1.00 88.62 85 ASN A C 1
ATOM 649 O O . ASN A 1 85 ? 4.543 -2.742 -21.113 1.00 88.62 85 ASN A O 1
ATOM 653 N N . ASP A 1 86 ? 6.655 -3.485 -21.101 1.00 91.12 86 ASP A N 1
ATOM 654 C CA . ASP A 1 86 ? 6.349 -4.720 -20.378 1.00 91.12 86 ASP A CA 1
ATOM 655 C C . ASP A 1 86 ? 6.305 -4.484 -18.860 1.00 91.12 86 ASP A C 1
ATOM 657 O O . ASP A 1 86 ? 7.316 -4.222 -18.212 1.00 91.12 86 ASP A O 1
ATOM 661 N N . TRP A 1 87 ? 5.113 -4.625 -18.283 1.00 93.44 87 TRP A N 1
ATOM 662 C CA . TRP A 1 87 ? 4.850 -4.452 -16.853 1.00 93.44 87 TRP A CA 1
ATOM 663 C C . TRP A 1 87 ? 5.134 -5.702 -16.003 1.00 93.44 87 TRP A C 1
ATOM 665 O O . TRP A 1 87 ? 4.985 -5.646 -14.782 1.00 93.44 87 TRP A O 1
ATOM 675 N N . ARG A 1 88 ? 5.522 -6.840 -16.603 1.00 93.50 88 ARG A N 1
ATOM 676 C CA . ARG A 1 88 ? 5.716 -8.117 -15.884 1.00 93.50 88 ARG A CA 1
ATOM 677 C C . ARG A 1 88 ? 6.692 -7.985 -14.721 1.00 93.50 88 ARG A C 1
ATOM 679 O O . ARG A 1 88 ? 6.363 -8.409 -13.617 1.00 93.50 88 ARG A O 1
ATOM 686 N N . ARG A 1 89 ? 7.856 -7.375 -14.968 1.00 94.25 89 ARG A N 1
ATOM 687 C CA . ARG A 1 89 ? 8.881 -7.153 -13.941 1.00 94.25 89 ARG A CA 1
ATOM 688 C C . ARG A 1 89 ? 8.353 -6.259 -12.821 1.00 94.25 89 ARG A C 1
ATOM 690 O O . ARG A 1 89 ? 8.416 -6.645 -11.662 1.00 94.25 89 ARG A O 1
ATOM 697 N N . CYS A 1 90 ? 7.748 -5.132 -13.193 1.00 95.44 90 CYS A N 1
ATOM 698 C CA . CYS A 1 90 ? 7.206 -4.156 -12.251 1.00 95.44 90 CYS A CA 1
ATOM 699 C C . CYS A 1 90 ? 6.162 -4.778 -11.310 1.00 95.44 90 CYS A C 1
ATOM 701 O O . CYS A 1 90 ? 6.267 -4.649 -10.095 1.00 95.44 90 CYS A O 1
ATOM 703 N N . ARG A 1 91 ? 5.201 -5.539 -11.854 1.00 96.00 91 ARG A N 1
ATOM 704 C CA . ARG A 1 91 ? 4.207 -6.260 -11.044 1.00 96.00 91 ARG A CA 1
ATOM 705 C C . ARG A 1 91 ? 4.845 -7.268 -10.093 1.00 96.00 91 ARG A C 1
ATOM 707 O O . ARG A 1 91 ? 4.442 -7.330 -8.937 1.00 96.00 91 ARG A O 1
ATOM 714 N N . ALA A 1 92 ? 5.791 -8.069 -10.586 1.00 96.94 92 ALA A N 1
ATOM 715 C CA . ALA A 1 92 ? 6.431 -9.111 -9.789 1.00 96.94 92 ALA A CA 1
ATOM 716 C C . ALA A 1 92 ? 7.208 -8.507 -8.612 1.00 96.94 92 ALA A C 1
ATOM 718 O O . ALA A 1 92 ? 6.991 -8.899 -7.470 1.00 96.94 92 ALA A O 1
ATOM 719 N N . GLU A 1 93 ? 8.045 -7.504 -8.878 1.00 97.50 93 GLU A N 1
ATOM 720 C CA . GLU A 1 93 ? 8.823 -6.797 -7.857 1.00 97.50 93 GLU A CA 1
ATOM 721 C C . GLU A 1 93 ? 7.924 -6.088 -6.835 1.00 97.50 93 GLU A C 1
ATOM 723 O O . GLU A 1 93 ? 8.154 -6.178 -5.630 1.00 97.50 93 GLU A O 1
ATOM 728 N N . SER A 1 94 ? 6.845 -5.450 -7.291 1.00 98.12 94 SER A N 1
ATOM 729 C CA . SER A 1 94 ? 5.856 -4.846 -6.397 1.00 98.12 94 SER A CA 1
ATOM 730 C C . SER A 1 94 ? 5.128 -5.871 -5.531 1.00 98.12 94 SER A C 1
ATOM 732 O O . SER A 1 94 ? 4.920 -5.630 -4.346 1.00 98.12 94 SER A O 1
ATOM 734 N N . PHE A 1 95 ? 4.752 -7.028 -6.082 1.00 98.50 95 PHE A N 1
ATOM 735 C CA . PHE A 1 95 ? 4.091 -8.067 -5.294 1.00 98.50 95 PHE A CA 1
ATOM 736 C C . PHE A 1 95 ? 5.045 -8.699 -4.271 1.00 98.50 95 PHE A C 1
ATOM 738 O O . PHE A 1 95 ? 4.626 -8.982 -3.152 1.00 98.50 95 PHE A O 1
ATOM 745 N N . LEU A 1 96 ? 6.335 -8.842 -4.601 1.00 98.56 96 LEU A N 1
ATOM 746 C CA . LEU A 1 96 ? 7.366 -9.266 -3.645 1.00 98.56 96 LEU A CA 1
ATOM 747 C C . LEU A 1 96 ? 7.478 -8.305 -2.453 1.00 98.56 96 LEU A C 1
ATOM 749 O O . LEU A 1 96 ? 7.608 -8.768 -1.322 1.00 98.56 96 LEU A O 1
ATOM 753 N N . ALA A 1 97 ? 7.362 -6.990 -2.670 1.00 98.62 97 ALA A N 1
ATOM 754 C CA . ALA A 1 97 ? 7.316 -6.021 -1.572 1.00 98.62 97 ALA A CA 1
ATOM 755 C C . ALA A 1 97 ? 6.095 -6.238 -0.660 1.00 98.62 97 ALA A C 1
ATOM 757 O O . ALA A 1 97 ? 6.229 -6.223 0.563 1.00 98.62 97 ALA A O 1
ATOM 758 N N . LEU A 1 98 ? 4.915 -6.505 -1.235 1.00 98.81 98 LEU A N 1
ATOM 759 C CA . LEU A 1 98 ? 3.713 -6.803 -0.448 1.00 98.81 98 LEU A CA 1
ATOM 760 C C . LEU A 1 98 ? 3.846 -8.105 0.353 1.00 98.81 98 LEU A C 1
ATOM 762 O O . LEU A 1 98 ? 3.398 -8.168 1.495 1.00 98.81 98 LEU A O 1
ATOM 766 N N . LEU A 1 99 ? 4.459 -9.141 -0.228 1.00 98.81 99 LEU A N 1
ATOM 767 C CA . LEU A 1 99 ? 4.747 -10.391 0.480 1.00 98.81 99 LEU A CA 1
ATOM 768 C C . LEU A 1 99 ? 5.6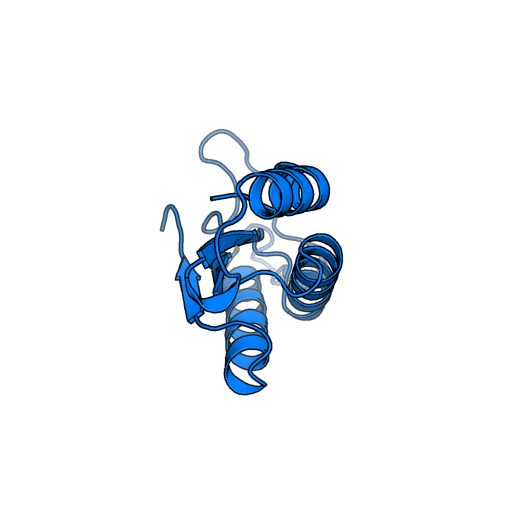96 -10.149 1.658 1.00 98.81 99 LEU A C 1
ATOM 770 O O . LEU A 1 99 ? 5.394 -10.582 2.764 1.00 98.81 99 LEU A O 1
ATOM 774 N N . ALA A 1 100 ? 6.780 -9.396 1.450 1.00 98.75 100 ALA A N 1
ATOM 775 C CA . ALA A 1 100 ? 7.733 -9.074 2.509 1.00 98.75 100 ALA A CA 1
ATOM 776 C C . ALA A 1 100 ? 7.080 -8.303 3.671 1.00 98.75 100 ALA A C 1
ATOM 778 O O . ALA A 1 100 ? 7.310 -8.629 4.833 1.00 98.75 100 ALA A O 1
ATOM 779 N N . LEU A 1 101 ? 6.221 -7.321 3.373 1.00 98.75 101 LEU A N 1
ATOM 780 C CA . LEU A 1 101 ? 5.479 -6.568 4.391 1.00 98.75 101 LEU A CA 1
ATOM 781 C C . LEU A 1 101 ? 4.497 -7.449 5.172 1.00 98.75 101 LEU A C 1
ATOM 783 O O . LEU A 1 101 ? 4.360 -7.293 6.385 1.00 98.75 101 LEU A O 1
ATOM 787 N N . ARG A 1 102 ? 3.823 -8.384 4.494 1.00 98.75 102 ARG A N 1
ATOM 788 C CA . ARG A 1 102 ? 2.935 -9.355 5.145 1.00 98.75 102 ARG A CA 1
ATOM 789 C C . ARG A 1 102 ? 3.724 -10.291 6.056 1.00 98.75 102 ARG A C 1
ATOM 791 O O . ARG A 1 102 ? 3.331 -10.500 7.197 1.00 98.75 102 ARG A O 1
ATOM 798 N N . ASP A 1 103 ? 4.831 -10.836 5.566 1.00 98.69 103 ASP A N 1
ATOM 799 C CA . ASP A 1 103 ? 5.648 -11.798 6.311 1.00 98.69 103 ASP A CA 1
ATOM 800 C C . ASP A 1 103 ? 6.327 -11.144 7.527 1.00 98.69 103 ASP A C 1
ATOM 802 O O . ASP A 1 103 ? 6.515 -11.792 8.554 1.00 98.69 103 ASP A O 1
ATOM 806 N N . ALA A 1 104 ? 6.609 -9.839 7.454 1.00 98.38 104 ALA A N 1
ATOM 807 C CA . ALA A 1 104 ? 7.052 -9.024 8.585 1.00 98.38 104 ALA A CA 1
ATOM 808 C C . ALA A 1 104 ? 5.922 -8.645 9.569 1.00 98.38 104 ALA A C 1
ATOM 810 O O . ALA A 1 104 ? 6.189 -8.016 10.591 1.00 98.38 104 ALA A O 1
ATOM 811 N N . GLY A 1 105 ? 4.663 -8.985 9.272 1.00 97.94 105 GLY A N 1
ATOM 812 C CA . GLY A 1 105 ? 3.499 -8.655 10.099 1.00 97.94 105 GLY A CA 1
ATOM 813 C C . GLY A 1 105 ? 3.029 -7.199 10.005 1.00 97.94 105 GLY A C 1
ATOM 814 O O . GLY A 1 105 ? 2.153 -6.802 10.769 1.00 97.94 105 GLY A O 1
ATOM 815 N N . ALA A 1 106 ? 3.572 -6.402 9.078 1.00 98.25 106 ALA A N 1
ATOM 816 C CA . ALA A 1 106 ? 3.184 -5.000 8.894 1.00 98.25 106 ALA A CA 1
ATOM 817 C C . ALA A 1 106 ? 1.795 -4.848 8.247 1.00 98.25 106 ALA A C 1
ATOM 819 O O . ALA A 1 106 ? 1.105 -3.855 8.469 1.00 98.25 106 ALA A O 1
ATOM 820 N N . ILE A 1 107 ? 1.376 -5.835 7.450 1.00 98.62 107 ILE A N 1
ATOM 821 C CA . ILE A 1 107 ? 0.038 -5.917 6.851 1.00 98.62 107 ILE A CA 1
ATOM 822 C C . ILE A 1 107 ? -0.544 -7.311 7.083 1.00 98.62 107 ILE A C 1
ATOM 824 O O . ILE A 1 107 ? 0.181 -8.303 7.095 1.00 98.62 107 ILE A O 1
ATOM 828 N N . ALA A 1 108 ? -1.862 -7.403 7.244 1.00 98.31 108 ALA A N 1
ATOM 829 C CA . ALA A 1 108 ? -2.546 -8.660 7.535 1.00 98.31 108 ALA A CA 1
ATOM 830 C C . ALA A 1 108 ? -2.652 -9.574 6.304 1.00 98.31 108 ALA A C 1
ATOM 832 O O . ALA A 1 108 ? -2.587 -10.796 6.422 1.00 98.31 108 ALA A O 1
ATOM 833 N N . ALA A 1 109 ? -2.822 -8.991 5.115 1.00 98.62 109 ALA A N 1
ATOM 834 C CA . ALA A 1 109 ? -2.894 -9.732 3.861 1.00 98.62 109 ALA A CA 1
ATOM 835 C C . ALA A 1 109 ? -2.521 -8.851 2.666 1.00 98.62 109 ALA A C 1
ATOM 837 O O . ALA A 1 109 ? -2.560 -7.619 2.733 1.00 98.62 109 ALA A O 1
ATOM 838 N N . CYS A 1 110 ? -2.208 -9.495 1.543 1.00 98.69 110 CYS A N 1
ATOM 839 C CA . CYS A 1 110 ? -1.985 -8.821 0.275 1.00 98.69 110 CYS A CA 1
ATOM 840 C C . CYS A 1 110 ? -2.670 -9.537 -0.892 1.00 98.69 110 CYS A C 1
ATOM 842 O O . CYS A 1 110 ? -2.980 -10.725 -0.813 1.00 98.69 110 CYS A O 1
ATOM 844 N N . GLY A 1 111 ? -2.926 -8.801 -1.973 1.00 98.56 111 GLY A N 1
ATOM 845 C CA . GLY A 1 111 ? -3.629 -9.317 -3.144 1.00 98.56 111 GLY A CA 1
ATOM 846 C C . GLY A 1 111 ? -3.551 -8.387 -4.351 1.00 98.56 111 GLY A C 1
ATOM 847 O O . GLY A 1 111 ? -2.648 -7.556 -4.467 1.00 98.56 111 GLY A O 1
ATOM 848 N N . VAL A 1 112 ? -4.507 -8.533 -5.265 1.00 98.38 112 VAL A N 1
ATOM 849 C CA . VAL A 1 112 ? -4.576 -7.777 -6.520 1.00 98.38 112 VAL A CA 1
ATOM 850 C C . VAL A 1 112 ? -5.994 -7.269 -6.789 1.00 98.38 112 VAL A C 1
ATOM 852 O O . VAL A 1 112 ? -6.962 -7.812 -6.264 1.00 98.38 112 VAL A O 1
ATOM 855 N N . SER A 1 113 ? -6.111 -6.229 -7.613 1.00 97.19 113 SER A N 1
ATOM 856 C CA . SER A 1 113 ? -7.362 -5.637 -8.094 1.00 97.19 113 SER A CA 1
ATOM 857 C C . SER A 1 113 ? -7.253 -5.367 -9.594 1.00 97.19 113 SER A C 1
ATOM 859 O O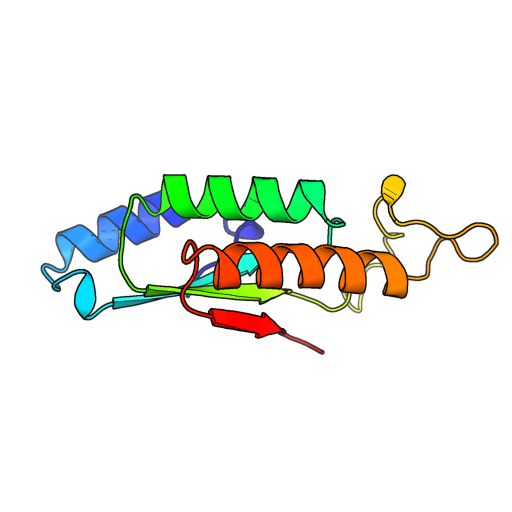 . SER A 1 113 ? -6.214 -4.903 -10.055 1.00 97.19 113 SER A O 1
ATOM 861 N N . ASN A 1 114 ? -8.334 -5.602 -10.342 1.00 94.31 114 ASN A N 1
ATOM 862 C CA . ASN A 1 114 ? -8.415 -5.372 -11.794 1.00 94.31 114 ASN A CA 1
ATOM 863 C C . ASN A 1 114 ? -7.436 -6.218 -12.645 1.00 94.31 114 ASN A C 1
ATOM 865 O O . ASN A 1 114 ? -6.953 -5.739 -13.670 1.00 94.31 114 ASN A O 1
ATOM 869 N N . PHE A 1 115 ? -7.111 -7.438 -12.200 1.00 89.19 115 PHE A N 1
ATOM 870 C CA . PHE A 1 115 ? -6.225 -8.373 -12.912 1.00 89.19 115 PHE A CA 1
ATOM 871 C C . PHE A 1 115 ? -6.993 -9.310 -13.841 1.00 89.19 115 PHE A C 1
ATOM 873 O O . PHE A 1 115 ? -8.125 -9.697 -13.472 1.00 89.19 115 PHE A O 1
#